Protein AF-A0A0D3K517-F1 (afdb_monomer_lite)

Foldseek 3Di:
DDPPDDDDDDDPVVCVVVVVVVVVPPDCQDPQDPDDPVLCVVPAPSSVSNVCVVCVPPPVVVVVVVVVVVVLVVVVVVVVVVVVVVVVVCVVVVNDDPDDDDDDDDDDDLPPDGLLRSLVVVVVVCPCCLVVDDDDDDDDGPPSCPVNNLVNNVVVGPDDDDDDPPD

Secondary structure (DSSP, 8-state):
-----------HHHHHHHHHHHHT--S-PPP-PPP-HHHHHH-SHHHHHHHHHHHTT-HHHHHHHHHHHHHHHHHHHHHHHHHHHHHHHHHHTTSS-SS---PPPPP---TT--HHHHHHHHHHHHTTHHHH---------TTSSHHHHHHHHHHHSTT-----TT-

Organism: Emiliania huxleyi (strain CCMP1516) (NCBI:txid280463)

Structure (mmCIF, N/CA/C/O backbone):
data_AF-A0A0D3K517-F1
#
_entry.id   AF-A0A0D3K517-F1
#
loop_
_atom_site.group_PDB
_atom_site.id
_atom_site.type_symbol
_atom_site.label_atom_id
_atom_site.label_alt_id
_atom_site.label_comp_id
_atom_site.label_asym_id
_atom_site.label_entity_id
_atom_site.label_seq_id
_atom_site.pdbx_PDB_ins_code
_atom_site.Cartn_x
_atom_site.Cartn_y
_atom_site.Cartn_z
_atom_site.occupancy
_atom_site.B_iso_or_equiv
_atom_site.auth_seq_id
_atom_site.auth_comp_id
_atom_site.auth_asym_id
_atom_site.auth_atom_id
_atom_site.pdbx_PDB_model_num
ATOM 1 N N . MET A 1 1 ? 9.244 -21.132 -37.839 1.00 33.84 1 MET A N 1
ATOM 2 C CA . MET A 1 1 ? 9.948 -21.848 -36.753 1.00 33.84 1 MET A CA 1
ATOM 3 C C . MET A 1 1 ? 9.634 -21.114 -35.460 1.00 33.84 1 MET A C 1
ATOM 5 O O . MET A 1 1 ? 9.928 -19.932 -35.372 1.00 33.84 1 MET A O 1
ATOM 9 N N . ASN A 1 2 ? 8.922 -21.781 -34.547 1.00 31.94 2 ASN A N 1
ATOM 10 C CA . ASN A 1 2 ? 8.409 -21.234 -33.287 1.00 31.94 2 ASN A CA 1
ATOM 11 C C . ASN A 1 2 ? 9.519 -21.160 -32.232 1.00 31.94 2 ASN A C 1
ATOM 13 O O . ASN A 1 2 ? 10.131 -22.180 -31.922 1.00 31.94 2 ASN A O 1
ATOM 17 N N . ALA A 1 3 ? 9.728 -19.987 -31.638 1.00 30.17 3 ALA A N 1
ATOM 18 C CA . ALA A 1 3 ? 10.598 -19.806 -30.478 1.00 30.17 3 ALA A CA 1
ATOM 19 C C . ALA A 1 3 ? 9.792 -20.003 -29.178 1.00 30.17 3 ALA A C 1
ATOM 21 O O . ALA A 1 3 ? 9.602 -19.078 -28.399 1.00 30.17 3 ALA A O 1
ATOM 22 N N . THR A 1 4 ? 9.273 -21.217 -28.963 1.00 43.28 4 THR A N 1
ATOM 23 C CA . THR A 1 4 ? 8.543 -21.616 -27.736 1.00 43.28 4 THR A CA 1
ATOM 24 C C . THR A 1 4 ? 9.436 -22.408 -26.777 1.00 43.28 4 THR A C 1
ATOM 26 O O . THR A 1 4 ? 8.971 -23.258 -26.031 1.00 43.28 4 THR A O 1
ATOM 29 N N . SER A 1 5 ? 10.748 -22.194 -26.782 1.00 48.78 5 SER A N 1
ATOM 30 C CA . SER A 1 5 ? 11.623 -23.007 -25.940 1.00 48.78 5 SER A CA 1
ATOM 31 C C . SER A 1 5 ? 12.849 -22.228 -25.521 1.00 48.78 5 SER A C 1
ATOM 33 O O . SER A 1 5 ? 13.826 -22.246 -26.256 1.00 48.78 5 SER A O 1
ATOM 35 N N . LEU A 1 6 ? 12.791 -21.573 -24.352 1.00 39.94 6 LEU A N 1
ATOM 36 C CA . LEU A 1 6 ? 13.927 -21.484 -23.421 1.00 39.94 6 LEU A CA 1
ATOM 37 C C . LEU A 1 6 ? 13.546 -20.810 -22.081 1.00 39.94 6 LEU A C 1
ATOM 39 O O . LEU A 1 6 ? 14.019 -19.730 -21.760 1.00 39.94 6 LEU A O 1
ATOM 43 N N . CYS A 1 7 ? 12.709 -21.441 -21.254 1.00 39.16 7 CYS A N 1
ATOM 44 C CA . CYS A 1 7 ? 12.596 -21.080 -19.830 1.00 39.16 7 CYS A CA 1
ATOM 45 C C . CYS A 1 7 ? 12.403 -22.352 -18.995 1.00 39.16 7 CYS A C 1
ATOM 47 O O . CYS A 1 7 ? 11.299 -22.670 -18.554 1.00 39.16 7 CYS A O 1
ATOM 49 N N . VAL A 1 8 ? 13.473 -23.126 -18.806 1.00 45.59 8 VAL A N 1
ATOM 50 C CA . VAL A 1 8 ? 13.472 -24.275 -17.891 1.00 45.59 8 VAL A CA 1
ATOM 51 C C . VAL A 1 8 ? 14.392 -23.940 -16.723 1.00 45.59 8 VAL A C 1
ATOM 53 O O . VAL A 1 8 ? 15.603 -24.074 -16.839 1.00 45.59 8 VAL A O 1
ATOM 56 N N . GLY A 1 9 ? 13.818 -23.460 -15.614 1.00 42.56 9 GLY A N 1
ATOM 57 C CA . GLY A 1 9 ? 14.607 -23.185 -14.406 1.00 42.56 9 GLY A CA 1
ATOM 58 C C . GLY A 1 9 ? 13.905 -22.516 -13.220 1.00 42.56 9 GLY A C 1
ATOM 59 O O . GLY A 1 9 ? 14.591 -21.910 -12.410 1.00 42.56 9 GLY A O 1
ATOM 60 N N . LEU A 1 10 ? 12.573 -22.587 -13.090 1.00 42.62 10 LEU A N 1
ATOM 61 C CA . LEU A 1 10 ? 11.863 -22.060 -11.912 1.00 42.62 10 LEU A CA 1
ATOM 62 C C . LEU A 1 10 ? 10.894 -23.096 -11.333 1.00 42.62 10 LEU A C 1
ATOM 64 O O . LEU A 1 10 ? 10.210 -23.796 -12.089 1.00 42.62 10 LEU A O 1
ATOM 68 N N . ASP A 1 11 ? 10.886 -23.160 -10.000 1.00 46.88 11 ASP A N 1
ATOM 69 C CA . ASP A 1 11 ? 10.011 -23.940 -9.118 1.00 46.88 11 ASP A CA 1
ATOM 70 C C . ASP A 1 11 ? 8.530 -23.810 -9.527 1.00 46.88 11 ASP A C 1
ATOM 72 O O . ASP A 1 11 ? 8.079 -22.733 -9.935 1.00 46.88 11 ASP A O 1
ATOM 76 N N . GLN A 1 12 ? 7.772 -24.908 -9.437 1.00 44.41 12 GLN A N 1
ATOM 77 C CA . GLN A 1 12 ? 6.359 -24.982 -9.831 1.00 44.41 12 GLN A CA 1
ATOM 78 C C . GLN A 1 12 ? 5.483 -23.931 -9.132 1.00 44.41 12 GLN A C 1
ATOM 80 O O . GLN A 1 12 ? 4.514 -23.462 -9.728 1.00 44.41 12 GLN A O 1
ATOM 85 N N . THR A 1 13 ? 5.859 -23.493 -7.930 1.00 47.06 13 THR A N 1
ATOM 86 C CA . THR A 1 13 ? 5.128 -22.466 -7.170 1.00 47.06 13 THR A CA 1
ATOM 87 C C . THR A 1 13 ? 5.355 -21.064 -7.747 1.00 47.06 13 THR A C 1
ATOM 89 O O . THR A 1 13 ? 4.416 -20.288 -7.922 1.00 47.06 13 THR A O 1
ATOM 92 N N . VAL A 1 14 ? 6.595 -20.760 -8.147 1.00 45.81 14 VAL A N 1
ATOM 93 C CA . VAL A 1 14 ? 6.984 -19.474 -8.757 1.00 45.81 14 VAL A CA 1
ATOM 94 C C . VAL A 1 14 ? 6.444 -19.358 -10.183 1.00 45.81 14 VAL A C 1
ATOM 96 O O . VAL A 1 14 ? 6.035 -18.275 -10.605 1.00 45.81 14 VAL A O 1
ATOM 99 N N . ARG A 1 15 ? 6.354 -20.483 -10.906 1.00 44.66 15 ARG A N 1
ATOM 100 C CA . ARG A 1 15 ? 5.687 -20.541 -12.214 1.00 44.66 15 ARG A CA 1
ATOM 101 C C . ARG A 1 15 ? 4.225 -20.118 -12.136 1.00 44.66 15 ARG A C 1
ATOM 103 O O . ARG A 1 15 ? 3.775 -19.475 -13.069 1.00 44.66 15 ARG A O 1
ATOM 110 N N . GLY A 1 16 ? 3.501 -20.433 -11.060 1.00 39.22 16 GLY A N 1
ATOM 111 C CA . GLY A 1 16 ? 2.094 -20.046 -10.907 1.00 39.22 16 GLY A CA 1
ATOM 112 C C . GLY A 1 16 ? 1.902 -18.529 -10.846 1.00 39.22 16 GLY A C 1
ATOM 113 O O . GLY A 1 16 ? 1.118 -17.974 -11.613 1.00 39.22 16 GLY A O 1
ATOM 114 N N . TYR A 1 17 ? 2.685 -17.849 -10.005 1.00 45.47 17 TYR A N 1
ATOM 115 C CA . TYR A 1 17 ? 2.605 -16.394 -9.843 1.00 45.47 17 TYR A CA 1
ATOM 116 C C . TYR A 1 17 ? 3.127 -15.629 -11.067 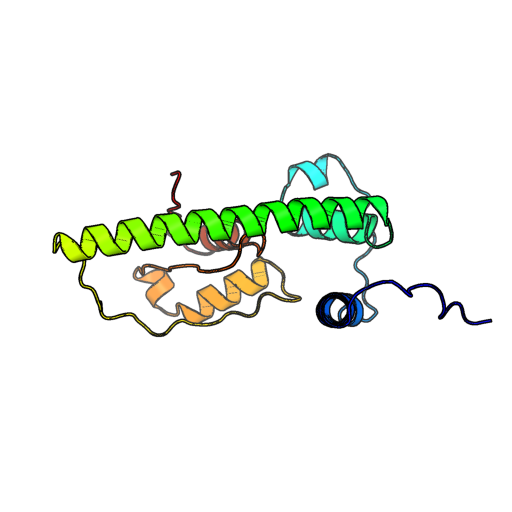1.00 45.47 17 TYR A C 1
ATOM 118 O O . TYR A 1 17 ? 2.486 -14.679 -11.516 1.00 45.47 17 TYR A O 1
ATOM 126 N N . PHE A 1 18 ? 4.240 -16.072 -11.665 1.00 47.28 18 PHE A N 1
ATOM 127 C CA . PHE A 1 18 ? 4.772 -15.442 -12.879 1.00 47.28 18 PHE A CA 1
ATOM 128 C C . PHE A 1 18 ? 3.931 -15.745 -14.118 1.00 47.28 18 PHE A C 1
ATOM 130 O O . PHE A 1 18 ? 3.727 -14.849 -14.929 1.00 47.28 18 PHE A O 1
ATOM 137 N N . ALA A 1 19 ? 3.399 -16.961 -14.276 1.00 41.25 19 ALA A N 1
ATOM 138 C CA . ALA A 1 19 ? 2.505 -17.276 -15.388 1.00 41.25 19 ALA A CA 1
ATOM 139 C C . ALA A 1 19 ? 1.178 -16.527 -15.263 1.00 41.25 19 ALA A C 1
ATOM 141 O O . ALA A 1 19 ? 0.636 -16.126 -16.282 1.00 41.25 19 ALA A O 1
ATOM 142 N N . GLN A 1 20 ? 0.678 -16.266 -14.051 1.00 41.97 20 GLN A N 1
ATOM 143 C CA . GLN A 1 20 ? -0.499 -15.419 -13.873 1.00 41.97 20 GLN A CA 1
ATOM 144 C C . GLN A 1 20 ? -0.203 -13.965 -14.277 1.00 41.97 20 GLN A C 1
ATOM 146 O O . GLN A 1 20 ? -0.970 -13.396 -15.048 1.00 41.97 20 GLN A O 1
ATOM 151 N N . ALA A 1 21 ? 0.950 -13.412 -13.878 1.00 46.19 21 ALA A N 1
ATOM 152 C CA . ALA A 1 21 ? 1.398 -12.079 -14.296 1.00 46.19 21 ALA A CA 1
ATOM 153 C C . ALA A 1 21 ? 1.670 -11.966 -15.813 1.00 46.19 21 ALA A C 1
ATOM 155 O O . ALA A 1 21 ? 1.326 -10.960 -16.426 1.00 46.19 21 ALA A O 1
ATOM 156 N N . LEU A 1 22 ? 2.231 -13.009 -16.437 1.00 44.62 22 LEU A N 1
ATOM 157 C CA . LEU A 1 22 ? 2.501 -13.078 -17.881 1.00 44.62 22 LEU A CA 1
ATOM 158 C C . LEU A 1 22 ? 1.243 -13.390 -18.710 1.00 44.62 22 LEU A C 1
ATOM 160 O O . LEU A 1 22 ? 1.106 -12.868 -19.808 1.00 44.62 22 LEU A O 1
ATOM 164 N N . SER A 1 23 ? 0.302 -14.193 -18.201 1.00 41.50 23 SER A N 1
ATOM 165 C CA . SER A 1 23 ? -0.975 -14.496 -18.879 1.00 41.50 23 SER A CA 1
ATOM 166 C C . SER A 1 23 ? -1.954 -13.321 -18.874 1.00 41.50 23 SER A C 1
ATOM 168 O O . SER A 1 23 ? -2.878 -13.298 -19.678 1.00 41.50 23 SER A O 1
ATOM 170 N N . MET A 1 24 ? -1.736 -12.334 -17.997 1.00 45.78 24 MET A N 1
ATOM 171 C CA . MET A 1 24 ? -2.452 -11.056 -18.012 1.00 45.78 24 MET A CA 1
ATOM 172 C C . MET A 1 24 ? -1.911 -10.068 -19.056 1.00 45.78 24 MET A C 1
ATOM 174 O O . MET A 1 24 ? -2.531 -9.031 -19.279 1.00 45.78 24 MET A O 1
ATOM 178 N N . LEU A 1 25 ? -0.804 -10.384 -19.740 1.00 46.47 25 LEU A N 1
ATOM 179 C CA . LEU A 1 25 ? -0.342 -9.645 -20.918 1.00 46.47 25 LEU A CA 1
ATOM 180 C C . LEU A 1 25 ? -1.095 -10.127 -22.168 1.00 46.47 25 LEU A C 1
ATOM 182 O O . LEU A 1 25 ? -0.496 -10.606 -23.129 1.00 46.47 25 LEU A O 1
ATOM 186 N N . ASP A 1 26 ? -2.424 -10.016 -22.152 1.00 41.44 26 ASP A N 1
ATOM 187 C CA . ASP A 1 26 ? -3.230 -10.187 -23.356 1.00 41.44 26 ASP A CA 1
ATOM 188 C C . ASP A 1 26 ? -3.222 -8.873 -24.160 1.00 41.44 26 ASP A C 1
ATOM 190 O O . ASP A 1 26 ? -3.773 -7.856 -23.748 1.00 41.44 26 ASP A O 1
ATOM 194 N N . SER A 1 27 ? -2.487 -8.904 -25.274 1.00 42.66 27 SER A N 1
ATOM 195 C CA . SER A 1 27 ? -2.627 -8.185 -26.555 1.00 42.66 27 SER A CA 1
ATOM 196 C C . SER A 1 27 ? -2.937 -6.676 -26.636 1.00 42.66 27 SER A C 1
ATOM 198 O O . SER A 1 27 ? -3.013 -6.154 -27.747 1.00 42.66 27 SER A O 1
ATOM 200 N N . SER A 1 28 ? -3.014 -5.919 -25.544 1.00 42.03 28 SER A N 1
ATOM 201 C CA . SER A 1 28 ? -3.033 -4.446 -25.578 1.00 42.03 28 SER A CA 1
ATOM 202 C C . SER A 1 28 ? -1.856 -3.866 -24.800 1.00 42.03 28 SER A C 1
ATOM 204 O O . SER A 1 28 ? -2.043 -3.067 -23.880 1.00 42.03 28 SER A O 1
ATOM 206 N N . ALA A 1 29 ? -0.638 -4.306 -25.137 1.00 45.84 29 ALA A N 1
ATOM 207 C CA . ALA A 1 29 ? 0.576 -3.770 -24.533 1.00 45.84 29 ALA A CA 1
ATOM 208 C C . ALA A 1 29 ? 0.538 -2.230 -24.629 1.00 45.84 29 ALA A C 1
ATOM 210 O O . ALA A 1 29 ? 0.458 -1.701 -25.745 1.00 45.84 29 ALA A O 1
ATOM 211 N N . PRO A 1 30 ? 0.529 -1.502 -23.495 1.00 47.91 30 PRO A N 1
ATOM 212 C CA . PRO A 1 30 ? 0.545 -0.049 -23.528 1.00 47.91 30 PRO A CA 1
ATOM 213 C C . PRO A 1 30 ? 1.783 0.401 -24.315 1.00 47.91 30 PRO A C 1
ATOM 215 O O . PRO A 1 30 ? 2.827 -0.255 -24.230 1.00 47.91 30 PRO A O 1
ATOM 218 N N . PRO A 1 31 ? 1.683 1.476 -25.119 1.00 49.38 31 PRO A N 1
ATOM 219 C CA . PRO A 1 31 ? 2.794 1.924 -25.946 1.00 49.38 31 PRO A CA 1
ATOM 220 C C . PRO A 1 31 ? 4.033 2.099 -25.070 1.00 49.38 31 PRO A C 1
ATOM 222 O O . PRO A 1 31 ? 3.943 2.706 -24.003 1.00 49.38 31 PRO A O 1
ATOM 225 N N . LEU A 1 32 ? 5.168 1.540 -25.507 1.00 55.53 32 LEU A N 1
ATOM 226 C CA . LEU A 1 32 ? 6.449 1.632 -24.807 1.00 55.53 32 LEU A CA 1
ATOM 227 C C . LEU A 1 32 ? 6.818 3.111 -24.651 1.00 55.53 32 LEU A C 1
ATOM 229 O O . LEU A 1 32 ? 7.375 3.725 -25.561 1.00 55.53 32 LEU A O 1
ATOM 233 N N . VAL A 1 33 ? 6.464 3.700 -23.509 1.00 63.88 33 VAL A N 1
ATOM 234 C CA . VAL A 1 33 ? 6.842 5.068 -23.169 1.00 63.88 33 VAL A CA 1
ATOM 235 C C . VAL A 1 33 ? 8.341 5.041 -22.874 1.00 63.88 33 VAL A C 1
ATOM 237 O O . VAL A 1 33 ? 8.751 4.337 -21.948 1.00 63.88 33 VAL A O 1
ATOM 240 N N . PRO A 1 34 ? 9.178 5.781 -23.624 1.00 78.12 34 PRO A N 1
ATOM 241 C CA . PRO A 1 34 ? 10.600 5.843 -23.332 1.00 78.12 34 PRO A CA 1
ATOM 242 C C . PRO A 1 34 ? 10.816 6.317 -21.896 1.00 78.12 34 PRO A C 1
ATOM 244 O O . PRO A 1 34 ? 10.254 7.337 -21.477 1.00 78.12 34 PRO A O 1
ATOM 247 N N . LEU A 1 35 ? 11.641 5.590 -21.141 1.00 87.81 35 LEU A N 1
ATOM 248 C CA . LEU A 1 35 ? 12.005 5.996 -19.790 1.00 87.81 35 LEU A CA 1
ATOM 249 C C . LEU A 1 35 ? 12.678 7.371 -19.853 1.00 87.81 35 LEU A C 1
ATOM 251 O O . LEU A 1 35 ? 13.734 7.548 -20.456 1.00 87.81 35 LEU A O 1
ATOM 255 N N . SER A 1 36 ? 12.047 8.362 -19.227 1.00 90.69 36 SER A N 1
ATOM 256 C CA . SER A 1 36 ? 12.546 9.733 -19.164 1.00 90.69 36 SER A CA 1
ATOM 257 C C . SER A 1 36 ? 12.725 10.164 -17.716 1.00 90.69 36 SER A C 1
ATOM 259 O O . SER A 1 36 ? 12.023 9.697 -16.820 1.00 90.69 36 SER A O 1
ATOM 261 N N . ARG A 1 37 ? 13.624 11.124 -17.469 1.00 90.62 37 ARG A N 1
ATOM 262 C CA . ARG A 1 37 ? 13.791 11.710 -16.129 1.00 90.62 37 ARG A CA 1
ATOM 263 C C . ARG A 1 37 ? 12.477 12.279 -15.586 1.00 90.62 37 ARG A C 1
ATOM 265 O O . ARG A 1 37 ? 12.242 12.196 -14.387 1.00 90.62 37 ARG A O 1
ATOM 272 N N . ALA A 1 38 ? 11.640 12.859 -16.448 1.00 91.19 38 ALA A N 1
ATOM 273 C CA . ALA A 1 38 ? 10.335 13.384 -16.057 1.00 91.19 38 ALA A CA 1
ATOM 274 C C . ALA A 1 38 ? 9.397 12.266 -15.579 1.00 91.19 38 ALA A C 1
ATOM 276 O O . ALA A 1 38 ? 8.783 12.406 -14.528 1.00 91.19 38 ALA A O 1
ATOM 277 N N . LEU A 1 39 ? 9.353 11.138 -16.297 1.00 88.94 39 LEU A N 1
ATOM 278 C CA . LEU A 1 39 ? 8.573 9.965 -15.903 1.00 88.94 39 LEU A CA 1
ATOM 279 C C . LEU A 1 39 ? 9.082 9.357 -14.591 1.00 88.94 39 LEU A C 1
ATOM 281 O O . LEU A 1 39 ? 8.284 9.076 -13.707 1.00 88.94 39 LEU A O 1
ATOM 285 N N . LEU A 1 40 ? 10.398 9.205 -14.432 1.00 89.81 40 LEU A N 1
ATOM 286 C CA . LEU A 1 40 ? 10.995 8.646 -13.213 1.00 89.81 40 LEU A CA 1
ATOM 287 C C . LEU A 1 40 ? 10.764 9.534 -11.984 1.00 89.81 40 LEU A C 1
ATOM 289 O O . LEU A 1 40 ? 10.556 9.024 -10.890 1.00 89.81 40 LEU A O 1
ATOM 293 N N . LYS A 1 41 ? 10.751 10.862 -12.161 1.00 91.06 41 LYS A N 1
ATOM 294 C CA . LYS A 1 41 ? 10.469 11.818 -11.080 1.00 91.06 41 LYS A CA 1
ATOM 295 C C . LYS A 1 41 ? 9.038 11.749 -10.544 1.00 91.06 41 LYS A C 1
ATOM 297 O O . LYS A 1 41 ? 8.814 12.246 -9.447 1.00 91.06 41 LYS A O 1
ATOM 302 N N . ARG A 1 42 ? 8.084 11.195 -11.301 1.00 86.50 42 ARG A N 1
ATOM 303 C CA . ARG A 1 42 ? 6.685 11.092 -10.854 1.00 86.50 42 ARG A CA 1
ATOM 304 C C . ARG A 1 42 ? 6.515 10.082 -9.723 1.00 86.50 42 ARG A C 1
ATOM 306 O O . ARG A 1 42 ? 5.707 10.329 -8.840 1.00 86.50 42 ARG A O 1
ATOM 313 N N . GLY A 1 43 ? 7.276 8.984 -9.747 1.00 82.94 43 GLY A N 1
ATOM 314 C CA . GLY A 1 43 ? 7.232 7.951 -8.708 1.00 82.94 43 GLY A CA 1
ATOM 315 C C . GLY A 1 43 ? 5.842 7.341 -8.491 1.00 82.94 43 GLY A C 1
ATOM 316 O O . GLY A 1 43 ? 5.544 6.894 -7.388 1.00 82.94 43 GLY A O 1
ATOM 317 N N . ASP A 1 44 ? 4.985 7.363 -9.514 1.00 82.19 44 ASP A N 1
ATOM 318 C CA . ASP A 1 44 ? 3.612 6.864 -9.451 1.00 82.19 44 ASP A CA 1
ATOM 319 C C . ASP A 1 44 ? 3.477 5.497 -10.148 1.00 82.19 44 ASP A C 1
ATOM 321 O O . ASP A 1 44 ? 4.457 4.893 -10.598 1.00 82.19 44 ASP A O 1
ATOM 325 N N . ASP A 1 45 ? 2.251 4.982 -10.233 1.00 80.12 45 ASP A N 1
ATOM 326 C CA . ASP A 1 45 ? 1.948 3.712 -10.895 1.00 80.12 45 ASP A CA 1
ATOM 327 C C . ASP A 1 45 ? 2.364 3.706 -12.374 1.00 80.12 45 ASP A C 1
ATOM 329 O O . ASP A 1 45 ? 2.837 2.686 -12.878 1.00 80.12 45 ASP A O 1
ATOM 333 N N . SER A 1 46 ? 2.290 4.848 -13.064 1.00 84.00 46 SER A N 1
ATOM 334 C CA . SER A 1 46 ? 2.766 4.956 -14.446 1.00 84.00 46 SER A CA 1
ATOM 335 C C . SER A 1 46 ? 4.285 4.797 -14.562 1.00 84.00 46 SER A C 1
ATOM 337 O O . SER A 1 46 ? 4.761 4.165 -15.508 1.00 84.00 46 SER A O 1
ATOM 339 N N . THR A 1 47 ? 5.048 5.314 -13.592 1.00 87.06 47 THR A N 1
ATOM 340 C CA . THR A 1 47 ? 6.501 5.126 -13.519 1.00 87.06 47 THR A CA 1
ATOM 341 C C . THR A 1 47 ? 6.846 3.651 -13.340 1.00 87.06 47 THR A C 1
ATOM 343 O O . THR A 1 47 ? 7.641 3.112 -14.112 1.00 87.06 47 THR A O 1
ATOM 346 N N . SER A 1 48 ? 6.223 2.987 -12.364 1.00 85.56 48 SER A N 1
ATOM 347 C CA . SER A 1 48 ? 6.453 1.566 -12.078 1.00 85.56 48 SER A CA 1
ATOM 348 C C . SER A 1 48 ? 6.102 0.687 -13.277 1.00 85.56 48 SER A C 1
ATOM 350 O O . SER A 1 48 ? 6.909 -0.147 -13.683 1.00 85.56 48 SER A O 1
ATOM 352 N N . ASN A 1 49 ? 4.952 0.929 -13.912 1.00 84.00 49 ASN A N 1
ATOM 353 C CA . ASN A 1 49 ? 4.520 0.184 -15.095 1.00 84.00 49 ASN A CA 1
ATOM 354 C C . ASN A 1 49 ? 5.492 0.345 -16.271 1.00 84.00 49 ASN A C 1
ATOM 356 O O . ASN A 1 49 ? 5.787 -0.629 -16.960 1.00 84.00 49 ASN A O 1
ATOM 360 N N . ALA A 1 50 ? 6.027 1.550 -16.489 1.00 87.25 50 ALA A N 1
ATOM 361 C CA . ALA A 1 50 ? 6.996 1.788 -17.554 1.00 87.25 50 ALA A CA 1
ATOM 362 C C . ALA A 1 50 ? 8.342 1.095 -17.294 1.00 87.25 50 ALA A C 1
ATOM 364 O O . ALA A 1 50 ? 8.933 0.556 -18.227 1.00 87.25 50 ALA A O 1
ATOM 365 N N . ILE A 1 51 ? 8.817 1.069 -16.042 1.00 88.81 51 ILE A N 1
ATOM 366 C CA . ILE A 1 51 ? 10.036 0.336 -15.660 1.00 88.81 51 ILE A CA 1
ATOM 367 C C . ILE A 1 51 ? 9.828 -1.166 -15.868 1.00 88.81 51 ILE A C 1
ATOM 369 O O . ILE A 1 51 ? 10.654 -1.811 -16.509 1.00 88.81 51 ILE A O 1
ATOM 373 N N . ILE A 1 52 ? 8.707 -1.713 -15.389 1.00 85.62 52 ILE A N 1
ATOM 374 C CA . ILE A 1 52 ? 8.376 -3.133 -15.559 1.00 85.62 52 ILE A CA 1
ATOM 375 C C . ILE A 1 52 ? 8.339 -3.489 -17.045 1.00 85.62 52 ILE A C 1
ATOM 377 O O . ILE A 1 52 ? 8.985 -4.448 -17.451 1.00 85.62 52 ILE A O 1
ATOM 381 N N . ALA A 1 53 ? 7.652 -2.698 -17.873 1.00 85.94 53 ALA A N 1
ATOM 382 C CA . ALA A 1 53 ? 7.584 -2.940 -19.311 1.00 85.94 53 ALA A CA 1
ATOM 383 C C . ALA A 1 53 ? 8.963 -2.862 -19.991 1.00 85.94 53 ALA A C 1
ATOM 385 O O . ALA A 1 53 ? 9.266 -3.684 -20.854 1.00 85.94 53 ALA A O 1
ATOM 386 N N . ALA A 1 54 ? 9.809 -1.906 -19.595 1.00 88.75 54 ALA A N 1
ATOM 387 C CA . ALA A 1 54 ? 11.139 -1.721 -20.171 1.00 88.75 54 ALA A CA 1
ATOM 388 C C . ALA A 1 54 ? 12.114 -2.860 -19.828 1.00 88.75 54 ALA A C 1
ATOM 390 O O . ALA A 1 54 ? 12.975 -3.184 -20.644 1.00 88.75 54 ALA A O 1
ATOM 391 N N . PHE A 1 55 ? 11.976 -3.472 -18.648 1.00 88.44 55 PHE A N 1
ATOM 392 C CA . PHE A 1 55 ? 12.909 -4.483 -18.138 1.00 88.44 55 PHE A CA 1
ATOM 393 C C . PHE A 1 55 ? 12.293 -5.879 -17.963 1.00 88.44 55 PHE A C 1
ATOM 395 O O . PHE A 1 55 ? 12.935 -6.763 -17.400 1.00 88.44 55 PHE A O 1
ATOM 402 N N . ALA A 1 56 ? 11.083 -6.120 -18.476 1.00 83.94 56 ALA A N 1
ATOM 403 C CA . ALA A 1 56 ? 10.367 -7.391 -18.313 1.00 83.94 56 ALA A CA 1
ATOM 404 C C . ALA A 1 56 ? 11.173 -8.618 -18.778 1.00 83.94 56 ALA A C 1
ATOM 406 O O . ALA A 1 56 ? 11.050 -9.698 -18.204 1.00 83.94 56 ALA A O 1
ATOM 407 N N . CYS A 1 57 ? 12.004 -8.447 -19.810 1.00 85.25 57 CYS A N 1
ATOM 408 C CA . CYS A 1 57 ? 12.833 -9.507 -20.387 1.00 85.25 57 CYS A CA 1
ATOM 409 C C . CYS A 1 57 ? 14.305 -9.452 -19.937 1.00 85.25 57 CYS A C 1
ATOM 411 O O . CYS A 1 57 ? 15.121 -10.221 -20.444 1.00 85.25 57 CYS A O 1
ATOM 413 N N . ASP A 1 58 ? 14.669 -8.549 -19.024 1.00 90.00 58 ASP A N 1
ATOM 414 C CA . ASP A 1 58 ? 16.028 -8.434 -18.497 1.00 90.00 58 ASP A CA 1
ATOM 415 C C . ASP A 1 58 ? 16.189 -9.347 -17.272 1.00 90.00 58 ASP A C 1
ATOM 417 O O . ASP A 1 58 ? 15.650 -9.093 -16.193 1.00 90.00 58 ASP A O 1
ATOM 421 N N . SER A 1 59 ? 16.952 -10.431 -17.431 1.00 92.38 59 SER A N 1
ATOM 422 C CA . SER A 1 59 ? 17.190 -11.403 -16.359 1.00 92.38 59 SER A CA 1
ATOM 423 C C . SER A 1 59 ? 17.954 -10.822 -15.169 1.00 92.38 59 SER A C 1
ATOM 425 O O . SER A 1 59 ? 17.765 -11.279 -14.042 1.00 92.38 59 SER A O 1
ATOM 427 N N . THR A 1 60 ? 18.816 -9.829 -15.401 1.00 93.50 60 THR A N 1
ATOM 428 C CA . THR A 1 60 ? 19.565 -9.148 -14.339 1.00 93.50 60 THR A CA 1
ATOM 429 C C . THR A 1 60 ? 18.613 -8.304 -13.506 1.00 93.50 60 THR A C 1
ATOM 431 O O . THR A 1 60 ? 18.639 -8.380 -12.278 1.00 93.50 60 THR A O 1
ATOM 434 N N . PHE A 1 61 ? 17.723 -7.559 -14.166 1.00 90.69 61 PHE A N 1
ATOM 435 C CA . PHE A 1 61 ? 16.686 -6.790 -13.486 1.00 90.69 61 PHE A CA 1
ATOM 436 C C . PHE A 1 61 ? 15.720 -7.698 -12.718 1.00 90.69 61 PHE A C 1
ATOM 438 O O . PHE A 1 61 ? 15.414 -7.419 -11.563 1.00 90.69 61 PHE A O 1
ATOM 445 N N . ALA A 1 62 ? 15.290 -8.814 -13.312 1.00 88.44 62 ALA A N 1
ATOM 446 C CA . ALA A 1 62 ? 14.402 -9.768 -12.650 1.00 88.44 62 ALA A CA 1
ATOM 447 C C . ALA A 1 62 ? 15.036 -10.385 -11.390 1.00 88.44 62 ALA A C 1
ATOM 449 O O . ALA A 1 62 ? 14.380 -10.478 -10.352 1.00 88.44 62 ALA A O 1
ATOM 450 N N . ALA A 1 63 ? 16.314 -10.775 -11.455 1.00 90.56 63 ALA A N 1
ATOM 451 C CA . ALA A 1 63 ? 17.041 -11.301 -10.301 1.00 90.56 63 ALA A CA 1
ATOM 452 C C . ALA 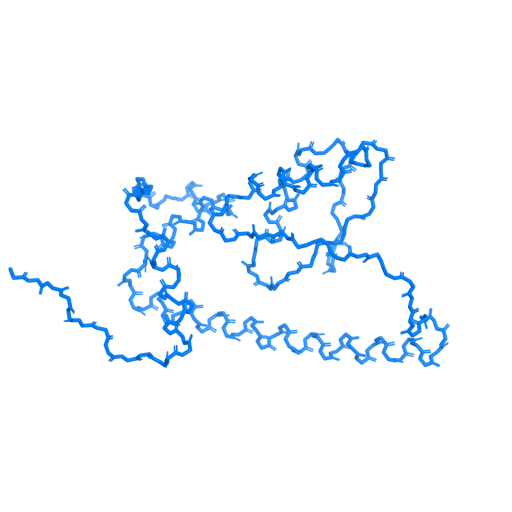A 1 63 ? 17.219 -10.241 -9.203 1.00 90.56 63 ALA A C 1
ATOM 454 O O . ALA A 1 63 ? 17.015 -10.533 -8.026 1.00 90.56 63 ALA A O 1
ATOM 455 N N . PHE A 1 64 ? 17.546 -9.005 -9.588 1.00 92.19 64 PHE A N 1
ATOM 456 C CA . PHE A 1 64 ? 17.651 -7.881 -8.662 1.00 92.19 64 PHE A CA 1
ATOM 457 C C . PHE A 1 64 ? 16.313 -7.587 -7.968 1.00 92.19 64 PHE A C 1
ATOM 459 O O . PHE A 1 64 ? 16.248 -7.582 -6.742 1.00 92.19 64 PHE A O 1
ATOM 466 N N . ALA A 1 65 ? 15.234 -7.422 -8.738 1.00 88.81 65 ALA A N 1
ATOM 467 C CA . ALA A 1 65 ? 13.900 -7.142 -8.212 1.00 88.81 65 ALA A CA 1
ATOM 468 C C . ALA A 1 65 ? 13.414 -8.241 -7.258 1.00 88.81 65 ALA A C 1
ATOM 470 O O . ALA A 1 65 ? 12.790 -7.943 -6.242 1.00 88.81 65 ALA A O 1
ATOM 471 N N . LYS A 1 66 ? 13.736 -9.506 -7.556 1.00 88.19 66 LYS A N 1
ATOM 472 C CA . LYS A 1 66 ? 13.448 -10.625 -6.659 1.00 88.19 66 LYS A CA 1
ATOM 473 C C . LYS A 1 66 ? 14.197 -10.497 -5.332 1.00 88.19 66 LYS A C 1
ATOM 475 O O . LYS A 1 66 ? 13.562 -10.589 -4.292 1.00 88.19 66 LYS A O 1
ATOM 480 N N . ASN A 1 67 ? 15.509 -10.267 -5.358 1.00 90.56 67 ASN A N 1
ATOM 481 C CA . ASN A 1 67 ? 16.299 -10.153 -4.128 1.00 90.56 67 ASN A CA 1
ATOM 482 C C . ASN A 1 67 ? 15.812 -9.003 -3.232 1.00 90.56 67 ASN A C 1
ATOM 484 O O . ASN A 1 67 ? 15.723 -9.169 -2.018 1.00 90.56 67 ASN A O 1
ATOM 488 N N . GLU A 1 68 ? 15.458 -7.858 -3.824 1.00 91.31 68 GLU A N 1
ATOM 489 C CA . GLU A 1 68 ? 14.875 -6.735 -3.080 1.00 91.31 68 GLU A CA 1
ATOM 490 C C . GLU A 1 68 ? 13.510 -7.102 -2.480 1.00 91.31 68 GLU A C 1
ATOM 492 O O . GLU A 1 68 ? 13.241 -6.794 -1.319 1.00 91.31 68 GLU A O 1
ATOM 497 N N . MET A 1 69 ? 12.660 -7.808 -3.236 1.00 86.88 69 MET A N 1
ATOM 498 C CA . MET A 1 69 ? 11.366 -8.286 -2.741 1.00 86.88 69 MET A CA 1
ATOM 499 C C . MET A 1 69 ? 11.527 -9.277 -1.582 1.00 86.88 69 MET A C 1
ATOM 501 O O . MET A 1 69 ? 10.835 -9.149 -0.574 1.00 86.88 69 MET A O 1
ATOM 505 N N . ASP A 1 70 ? 12.453 -10.229 -1.692 1.00 87.19 70 ASP A N 1
ATOM 506 C CA . ASP A 1 70 ? 12.738 -11.208 -0.639 1.00 87.19 70 ASP A CA 1
ATOM 507 C C . ASP A 1 70 ? 13.209 -10.498 0.647 1.00 87.19 70 ASP A C 1
ATOM 509 O O . ASP A 1 70 ? 12.773 -10.838 1.748 1.00 87.19 70 ASP A O 1
ATOM 513 N N . GLY A 1 71 ? 14.030 -9.448 0.516 1.00 88.19 71 GLY A N 1
ATOM 514 C CA . GLY A 1 71 ? 14.448 -8.607 1.641 1.00 88.19 71 GLY A CA 1
ATOM 515 C C . GLY A 1 71 ? 13.300 -7.819 2.283 1.00 88.19 71 GLY A C 1
ATOM 516 O O . GLY A 1 71 ? 13.267 -7.662 3.503 1.00 88.19 71 GLY A O 1
ATOM 517 N N . ILE A 1 72 ? 12.339 -7.344 1.487 1.00 86.06 72 ILE A N 1
ATOM 518 C CA . ILE A 1 72 ? 11.129 -6.681 1.992 1.00 86.06 72 ILE A CA 1
ATOM 519 C C . ILE A 1 72 ? 10.251 -7.670 2.766 1.00 86.06 72 ILE A C 1
ATOM 521 O O . ILE A 1 72 ? 9.807 -7.338 3.859 1.00 86.06 72 ILE A O 1
ATOM 525 N N . ILE A 1 73 ? 10.040 -8.879 2.238 1.00 87.25 73 ILE A N 1
ATOM 526 C CA . ILE A 1 73 ? 9.246 -9.924 2.905 1.00 87.25 73 ILE A CA 1
ATOM 527 C C . ILE A 1 73 ? 9.865 -10.280 4.258 1.00 87.25 73 ILE A C 1
ATOM 529 O O . ILE A 1 73 ? 9.168 -10.277 5.265 1.00 87.25 73 ILE A O 1
ATOM 533 N N . ALA A 1 74 ? 11.182 -10.498 4.302 1.00 86.75 74 ALA A N 1
ATOM 534 C CA . ALA A 1 74 ? 11.874 -10.821 5.548 1.00 86.75 74 ALA A CA 1
ATOM 535 C C . ALA A 1 74 ? 11.716 -9.723 6.616 1.00 86.75 74 ALA A C 1
ATOM 537 O O . ALA A 1 74 ? 11.582 -10.020 7.802 1.00 86.75 74 ALA A O 1
ATOM 538 N N . ARG A 1 75 ? 11.709 -8.450 6.202 1.00 87.94 75 ARG A N 1
ATOM 539 C CA . ARG A 1 75 ? 11.468 -7.318 7.106 1.00 87.94 75 ARG A CA 1
ATOM 540 C C . ARG A 1 75 ? 10.017 -7.240 7.574 1.00 87.94 75 ARG A C 1
ATOM 542 O O . ARG A 1 75 ? 9.797 -6.973 8.750 1.00 87.94 75 ARG A O 1
ATOM 549 N N . ASP A 1 76 ? 9.055 -7.472 6.681 1.00 86.50 76 ASP A N 1
ATOM 550 C CA . ASP A 1 76 ? 7.631 -7.517 7.032 1.00 86.50 76 ASP A CA 1
ATOM 551 C C . ASP A 1 76 ? 7.369 -8.626 8.074 1.00 86.50 76 ASP A C 1
ATOM 553 O O . ASP A 1 76 ? 6.626 -8.400 9.030 1.00 86.50 76 ASP A O 1
ATOM 557 N N . ASP A 1 77 ? 8.024 -9.785 7.940 1.00 86.94 77 ASP A N 1
ATOM 558 C CA . ASP A 1 77 ? 7.942 -10.887 8.907 1.00 86.94 77 ASP A CA 1
ATOM 559 C C . ASP A 1 77 ? 8.540 -10.493 10.272 1.00 86.94 77 ASP A C 1
ATOM 561 O O . ASP A 1 77 ? 7.903 -10.685 11.311 1.00 86.94 77 ASP A O 1
ATOM 565 N N . GLU A 1 78 ? 9.728 -9.874 10.288 1.00 89.38 78 GLU A N 1
ATOM 566 C CA . GLU A 1 78 ? 10.364 -9.384 11.521 1.00 89.38 78 GLU A CA 1
ATOM 567 C C . GLU A 1 78 ? 9.496 -8.330 12.236 1.00 89.38 78 GLU A C 1
ATOM 569 O O . GLU A 1 78 ? 9.332 -8.357 13.463 1.00 89.38 78 GLU A O 1
ATOM 574 N N . ASP A 1 79 ? 8.913 -7.399 11.480 1.00 87.25 79 ASP A N 1
ATOM 575 C CA . ASP A 1 79 ? 8.029 -6.367 12.018 1.00 87.25 79 ASP A CA 1
ATOM 576 C C . ASP A 1 79 ? 6.715 -6.968 12.541 1.00 87.25 79 ASP A C 1
ATOM 578 O O . ASP A 1 79 ? 6.229 -6.554 13.601 1.00 87.25 79 ASP A O 1
ATOM 582 N N . ALA A 1 80 ? 6.165 -7.985 11.869 1.00 88.00 80 ALA A N 1
ATOM 583 C CA . ALA A 1 80 ? 4.979 -8.703 12.326 1.00 88.00 80 ALA A CA 1
ATOM 584 C C . ALA A 1 80 ? 5.220 -9.407 13.672 1.00 88.00 80 ALA A C 1
ATOM 586 O O . ALA A 1 80 ? 4.378 -9.324 14.572 1.00 88.00 80 ALA A O 1
ATOM 587 N N . GLU A 1 81 ? 6.378 -10.046 13.853 1.00 92.12 81 GLU A N 1
ATOM 588 C CA . GLU A 1 81 ? 6.750 -10.696 15.114 1.00 92.12 81 GLU A CA 1
ATOM 589 C C . GLU A 1 81 ? 6.876 -9.694 16.269 1.00 92.12 81 GLU A C 1
ATOM 591 O O . GLU A 1 81 ? 6.324 -9.910 17.358 1.00 92.12 81 GLU A O 1
ATOM 596 N N . LYS A 1 82 ? 7.557 -8.565 16.036 1.00 92.00 82 LYS A N 1
ATOM 597 C CA . LYS A 1 82 ? 7.712 -7.494 17.034 1.00 92.00 82 LYS A CA 1
ATOM 598 C C . LYS A 1 82 ? 6.371 -6.877 17.409 1.00 92.00 82 LYS A C 1
ATOM 600 O O . LYS A 1 82 ? 6.096 -6.681 18.596 1.00 92.00 82 LYS A O 1
ATOM 605 N N . LEU A 1 83 ? 5.522 -6.606 16.420 1.00 89.75 83 LEU A N 1
ATOM 606 C CA . LEU A 1 83 ? 4.187 -6.065 16.646 1.00 89.75 83 LEU A CA 1
ATOM 607 C C . LEU A 1 83 ? 3.333 -7.043 17.464 1.00 89.75 83 LEU A C 1
ATOM 609 O O . LEU A 1 83 ? 2.708 -6.638 18.443 1.00 89.75 83 LEU A O 1
ATOM 613 N N . ALA A 1 84 ? 3.367 -8.338 17.138 1.00 92.25 84 ALA A N 1
ATOM 614 C CA . ALA A 1 84 ? 2.657 -9.371 17.889 1.00 92.25 84 ALA A CA 1
ATOM 615 C C . ALA A 1 84 ? 3.155 -9.496 19.341 1.00 92.25 84 ALA A C 1
ATOM 617 O O . ALA A 1 84 ? 2.361 -9.714 20.260 1.00 92.25 84 ALA A O 1
ATOM 618 N N . ALA A 1 85 ? 4.460 -9.350 19.586 1.00 93.75 85 ALA A N 1
ATOM 619 C CA . ALA A 1 85 ? 5.009 -9.302 20.940 1.00 93.75 85 ALA A CA 1
ATOM 620 C C . ALA A 1 85 ? 4.505 -8.077 21.724 1.00 93.75 85 ALA A C 1
ATOM 622 O O . ALA A 1 85 ? 4.046 -8.231 22.856 1.00 93.75 85 ALA A O 1
ATOM 623 N N . GLY A 1 86 ? 4.513 -6.892 21.107 1.00 93.69 86 GLY A N 1
ATOM 624 C CA . GLY A 1 86 ? 3.992 -5.665 21.714 1.00 93.69 86 GLY A CA 1
ATOM 625 C C . GLY A 1 86 ? 2.497 -5.741 22.043 1.00 93.69 86 GLY A C 1
ATOM 626 O O . GLY A 1 86 ? 2.090 -5.357 23.138 1.00 93.69 86 GLY A O 1
ATOM 627 N N . ILE A 1 87 ? 1.684 -6.304 21.140 1.00 93.12 87 ILE A N 1
ATOM 628 C CA . ILE A 1 87 ? 0.245 -6.520 21.368 1.00 93.12 87 ILE A CA 1
ATOM 629 C C . ILE A 1 87 ? 0.022 -7.447 22.568 1.00 93.12 87 ILE A C 1
ATOM 631 O O . ILE A 1 87 ? -0.780 -7.122 23.442 1.00 93.12 87 ILE A O 1
ATOM 635 N N . ARG A 1 88 ? 0.752 -8.569 22.656 1.00 95.06 88 ARG A N 1
ATOM 636 C CA . ARG A 1 88 ? 0.644 -9.501 23.795 1.00 95.06 88 ARG A CA 1
ATOM 637 C C . ARG A 1 88 ? 0.948 -8.822 25.128 1.00 95.06 88 ARG A C 1
ATOM 639 O O . ARG A 1 88 ? 0.209 -9.019 26.088 1.00 95.06 88 ARG A O 1
ATOM 646 N N . GLU A 1 89 ? 1.997 -8.007 25.179 1.00 95.75 89 GLU A N 1
ATOM 647 C CA . GLU A 1 89 ? 2.364 -7.251 26.380 1.00 95.75 89 GLU A CA 1
ATOM 648 C C . GLU A 1 89 ? 1.285 -6.223 26.760 1.00 95.75 89 GLU A C 1
ATOM 650 O O . GLU A 1 89 ? 0.910 -6.107 27.927 1.00 95.75 89 GLU A O 1
ATOM 655 N N . ALA A 1 90 ? 0.736 -5.497 25.784 1.00 95.12 90 ALA A N 1
ATOM 656 C CA . ALA A 1 90 ? -0.317 -4.511 26.023 1.00 95.12 90 ALA A CA 1
ATOM 657 C C . ALA A 1 90 ? -1.625 -5.154 26.518 1.00 95.12 90 ALA A C 1
ATOM 659 O O . ALA A 1 90 ? -2.273 -4.614 27.418 1.00 95.12 90 ALA A O 1
ATOM 660 N N . VAL A 1 91 ? -1.981 -6.329 25.991 1.00 96.44 91 VAL A N 1
ATOM 661 C CA . VAL A 1 91 ? -3.099 -7.145 26.490 1.00 96.44 91 VAL A CA 1
ATOM 662 C C . VAL A 1 91 ? -2.830 -7.619 27.919 1.00 96.44 91 VAL A C 1
ATOM 664 O O . VAL A 1 91 ? -3.691 -7.473 28.782 1.00 96.44 91 VAL A O 1
ATOM 667 N N . ALA A 1 92 ? -1.628 -8.126 28.211 1.00 95.62 92 ALA A N 1
ATOM 668 C CA . ALA A 1 92 ? -1.262 -8.583 29.554 1.00 95.62 92 ALA A CA 1
ATOM 669 C C . ALA A 1 92 ? -1.324 -7.458 30.603 1.00 95.62 92 ALA A C 1
ATOM 671 O O . ALA A 1 92 ? -1.680 -7.694 31.756 1.00 95.62 92 ALA A O 1
ATOM 672 N N . ARG A 1 93 ? -1.029 -6.219 30.194 1.00 96.62 93 ARG A N 1
ATOM 673 C CA . ARG A 1 93 ? -1.162 -5.013 31.025 1.00 96.62 93 ARG A CA 1
ATOM 674 C C . ARG A 1 93 ? -2.599 -4.504 31.161 1.00 96.62 93 ARG A C 1
ATOM 676 O O . ARG A 1 93 ? -2.815 -3.531 31.877 1.00 96.62 93 ARG A O 1
ATOM 683 N N . GLY A 1 94 ? -3.561 -5.114 30.470 1.00 94.31 94 GLY A N 1
ATOM 684 C CA . GLY A 1 94 ? -4.952 -4.665 30.435 1.00 94.31 94 GLY A CA 1
ATOM 685 C C . GLY A 1 94 ? -5.160 -3.347 29.682 1.00 94.31 94 GLY A C 1
ATOM 686 O O . GLY A 1 94 ? -6.183 -2.699 29.872 1.00 94.31 94 GLY A O 1
ATOM 687 N N . VAL A 1 95 ? -4.193 -2.930 28.855 1.00 96.56 95 VAL A N 1
ATOM 688 C CA . VAL A 1 95 ? -4.294 -1.716 28.023 1.00 96.56 95 VAL A CA 1
ATOM 689 C C . VAL A 1 95 ? -5.131 -1.986 26.774 1.00 96.56 95 VAL A C 1
ATOM 691 O O . VAL A 1 95 ? -5.866 -1.108 26.330 1.00 96.56 95 VAL A O 1
ATOM 694 N N . LEU A 1 96 ? -5.022 -3.193 26.212 1.00 94.00 96 LEU A N 1
ATOM 695 C CA . LEU A 1 96 ? -5.794 -3.631 25.051 1.00 94.00 96 LEU A CA 1
ATOM 696 C C . LEU A 1 96 ? -6.726 -4.786 25.417 1.00 94.00 96 LEU A C 1
ATOM 698 O O . LEU A 1 96 ? -6.360 -5.671 26.190 1.00 94.00 96 LEU A O 1
ATOM 702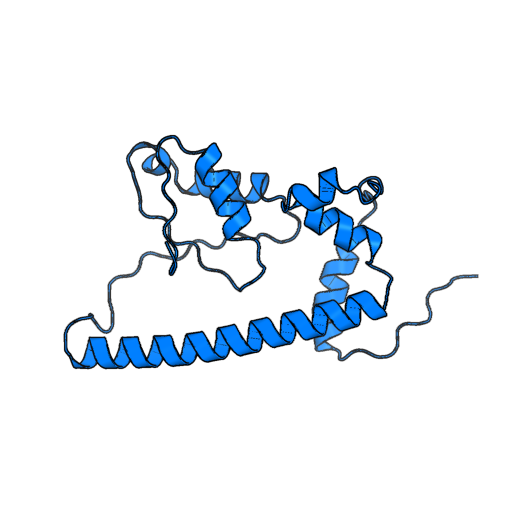 N N . ASP A 1 97 ? -7.907 -4.792 24.803 1.00 93.19 97 ASP A N 1
ATOM 703 C CA . ASP A 1 97 ? -8.796 -5.952 24.804 1.00 93.19 97 ASP A CA 1
ATOM 704 C C . ASP A 1 97 ? -8.160 -7.072 23.952 1.00 93.19 97 ASP A C 1
ATOM 706 O O . ASP A 1 97 ? -7.730 -6.795 22.828 1.00 93.19 97 ASP A O 1
ATOM 710 N N . PRO A 1 98 ? -8.061 -8.323 24.442 1.00 91.75 98 PRO A N 1
ATOM 711 C CA . PRO A 1 98 ? -7.587 -9.452 23.638 1.00 91.75 98 PRO A CA 1
ATOM 712 C C . PRO A 1 98 ? -8.476 -9.774 22.429 1.00 91.75 98 PRO A C 1
ATOM 714 O O . PRO A 1 98 ? -8.001 -10.410 21.488 1.00 91.75 98 PRO A O 1
ATOM 717 N N . ASN A 1 99 ? -9.754 -9.396 22.456 1.00 90.81 99 ASN A N 1
ATOM 718 C CA . ASN A 1 99 ? -10.713 -9.691 21.399 1.00 90.81 99 ASN A CA 1
ATOM 719 C C . ASN A 1 99 ? -11.650 -8.496 21.161 1.00 90.81 99 ASN A C 1
ATOM 721 O O . ASN A 1 99 ? -12.848 -8.578 21.455 1.00 90.81 99 ASN A O 1
ATOM 725 N N . PRO A 1 100 ? -11.120 -7.382 20.625 1.00 89.12 100 PRO A N 1
ATOM 726 C CA . PRO A 1 100 ? -11.940 -6.223 20.330 1.00 89.12 100 PRO A CA 1
ATOM 727 C C . PRO A 1 100 ? -12.963 -6.571 19.238 1.00 89.12 100 PRO A C 1
ATOM 729 O O . PRO A 1 100 ? -12.684 -7.398 18.364 1.00 89.12 100 PRO A O 1
ATOM 732 N N . PRO A 1 101 ? -14.142 -5.934 19.229 1.00 89.44 101 PRO A N 1
ATOM 733 C CA . PRO A 1 101 ? -15.057 -6.052 18.104 1.00 89.44 101 PRO A CA 1
ATOM 734 C C . PRO A 1 101 ? -14.398 -5.452 16.853 1.00 89.44 101 PRO A C 1
ATOM 736 O O . PRO A 1 101 ? -14.032 -4.278 16.842 1.00 89.44 101 PRO A O 1
ATOM 739 N N . VAL A 1 102 ? -14.243 -6.259 15.801 1.00 85.00 102 VAL A N 1
ATOM 740 C CA . VAL A 1 102 ? -13.675 -5.826 14.515 1.00 85.00 102 VAL A CA 1
ATOM 741 C C . VAL A 1 102 ? -14.742 -5.926 13.433 1.00 85.00 102 VAL A C 1
ATOM 743 O O . VAL A 1 102 ? -15.430 -6.941 13.313 1.00 85.00 102 VAL A O 1
ATOM 746 N N . GLU A 1 103 ? -14.878 -4.868 12.638 1.00 84.69 103 GLU A N 1
ATOM 747 C CA . GLU A 1 103 ? -15.772 -4.858 11.482 1.00 84.69 103 GLU A CA 1
ATOM 748 C C . GLU A 1 103 ? -15.290 -5.826 10.382 1.00 84.69 103 GLU A C 1
ATOM 750 O O . GLU A 1 103 ? -14.087 -6.078 10.248 1.00 84.69 103 GLU A O 1
ATOM 755 N N . PRO A 1 104 ? -16.197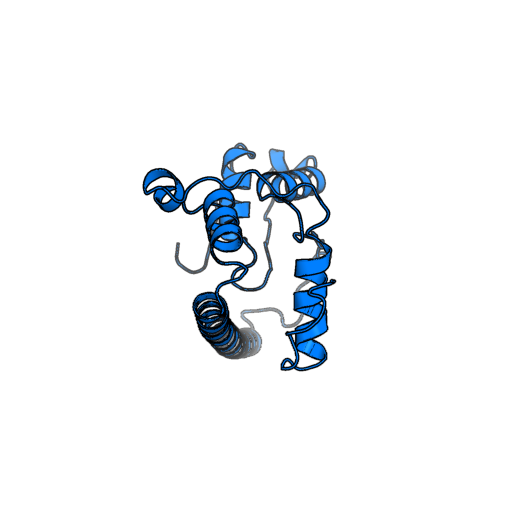 -6.378 9.555 1.00 86.56 104 PRO A N 1
ATOM 756 C CA . PRO A 1 104 ? -15.811 -7.251 8.454 1.00 86.56 104 PRO A CA 1
ATOM 757 C C . PRO A 1 104 ? -14.844 -6.575 7.473 1.00 86.56 104 PRO A C 1
ATOM 759 O O . PRO A 1 104 ? -15.115 -5.503 6.935 1.00 86.56 104 PRO A O 1
ATOM 762 N N . VAL A 1 105 ? -13.732 -7.248 7.172 1.00 89.31 105 VAL A N 1
ATOM 763 C CA . VAL A 1 105 ? -12.739 -6.742 6.215 1.00 89.31 105 VAL A CA 1
ATOM 764 C C . VAL A 1 105 ? -13.285 -6.811 4.790 1.00 89.31 105 VAL A C 1
ATOM 766 O O . VAL A 1 105 ? -13.613 -7.888 4.282 1.00 89.31 105 VAL A O 1
ATOM 769 N N . CYS A 1 106 ? -13.301 -5.672 4.098 1.00 89.19 106 CYS A N 1
ATOM 770 C CA . CYS A 1 106 ? -13.625 -5.628 2.680 1.00 89.19 106 CYS A CA 1
ATOM 771 C C . CYS A 1 106 ? -12.380 -5.879 1.818 1.00 89.19 106 CYS A C 1
ATOM 773 O O . CYS A 1 106 ? -11.431 -5.096 1.826 1.00 89.19 106 CYS A O 1
ATOM 775 N N . LYS A 1 107 ? -12.390 -6.955 1.025 1.00 91.38 107 LYS A N 1
ATOM 776 C CA . LYS A 1 107 ? -11.300 -7.249 0.085 1.00 91.38 107 LYS A CA 1
ATOM 777 C C . LYS A 1 107 ? -11.466 -6.444 -1.206 1.00 91.38 107 LYS A C 1
ATOM 779 O O . LYS A 1 107 ? -12.550 -6.408 -1.792 1.00 91.38 107 LYS A O 1
ATOM 784 N N . VAL A 1 108 ? -10.379 -5.828 -1.660 1.00 89.56 108 VAL A N 1
ATOM 785 C CA . VAL A 1 108 ? -10.274 -5.135 -2.952 1.00 89.56 108 VAL A CA 1
ATOM 786 C C . VAL A 1 108 ? -9.202 -5.847 -3.770 1.00 89.56 108 VAL A C 1
ATOM 788 O O . VAL A 1 108 ? -8.058 -5.952 -3.334 1.00 89.56 108 VAL A O 1
ATOM 791 N N . ASN A 1 109 ? -9.568 -6.365 -4.944 1.00 87.44 109 ASN A N 1
ATOM 792 C CA . ASN A 1 109 ? -8.583 -6.939 -5.859 1.00 87.44 109 ASN A CA 1
ATOM 793 C C . ASN A 1 109 ? -7.866 -5.808 -6.600 1.00 87.44 109 ASN A C 1
ATOM 795 O O . ASN A 1 109 ? -8.522 -5.045 -7.311 1.00 87.44 109 ASN A O 1
ATOM 799 N N . VAL A 1 110 ? -6.546 -5.735 -6.446 1.00 86.94 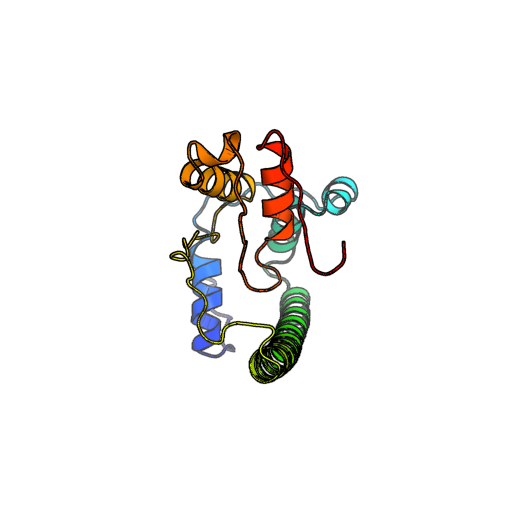110 VAL A N 1
ATOM 800 C CA . VAL A 1 110 ? -5.682 -4.720 -7.067 1.00 86.94 110 VAL A CA 1
ATOM 801 C C . VAL A 1 110 ? -5.025 -5.201 -8.364 1.00 86.94 110 VAL A C 1
ATOM 803 O O . VAL A 1 110 ? -4.537 -4.385 -9.140 1.00 86.94 110 VAL A O 1
ATOM 806 N N . ALA A 1 111 ? -5.008 -6.512 -8.622 1.00 82.62 111 ALA A N 1
ATOM 807 C CA . ALA A 1 111 ? -4.330 -7.071 -9.785 1.00 82.62 111 ALA A CA 1
ATOM 808 C C . ALA A 1 111 ? -4.977 -6.577 -11.088 1.00 82.62 111 ALA A C 1
ATOM 810 O O . ALA A 1 111 ? -6.193 -6.681 -11.265 1.00 82.62 111 ALA A O 1
ATOM 811 N N . GLY A 1 112 ? -4.153 -6.036 -11.991 1.00 80.38 112 GLY A N 1
ATOM 812 C CA . GLY A 1 112 ? -4.593 -5.515 -13.288 1.00 80.38 112 GLY A CA 1
ATOM 813 C C . GLY A 1 112 ? -5.363 -4.190 -13.234 1.00 80.38 112 GLY A C 1
ATOM 814 O O . GLY A 1 112 ? -5.907 -3.780 -14.256 1.00 80.38 112 GLY A O 1
ATOM 815 N N . LYS A 1 113 ? -5.425 -3.518 -12.076 1.00 86.12 113 LYS A N 1
ATOM 816 C CA . LYS A 1 113 ? -6.095 -2.220 -11.922 1.00 86.12 113 LYS A CA 1
ATOM 817 C C . LYS A 1 113 ? -5.093 -1.083 -11.745 1.00 86.12 113 LYS A C 1
ATOM 819 O O . LYS A 1 113 ? -4.055 -1.258 -11.112 1.00 86.12 113 LYS A O 1
ATOM 824 N N . SER A 1 114 ? -5.431 0.098 -12.259 1.00 87.81 114 SER A N 1
ATOM 825 C CA . SER A 1 114 ? -4.714 1.333 -11.926 1.00 87.81 114 SER A CA 1
ATOM 826 C C . SER A 1 114 ? -5.030 1.792 -10.503 1.00 87.81 114 SER A C 1
ATOM 828 O O . SER A 1 114 ? -6.062 1.424 -9.929 1.00 87.81 114 SER A O 1
ATOM 830 N N . ALA A 1 115 ? -4.182 2.657 -9.942 1.00 89.44 115 ALA A N 1
ATOM 831 C CA . ALA A 1 115 ? -4.440 3.230 -8.622 1.00 89.44 115 ALA A CA 1
ATOM 832 C C . ALA A 1 115 ? -5.759 4.026 -8.584 1.00 89.44 115 ALA A C 1
ATOM 834 O O . ALA A 1 115 ? -6.473 3.986 -7.584 1.00 89.44 115 ALA A O 1
ATOM 835 N N . ASP A 1 116 ? -6.122 4.690 -9.688 1.00 92.06 116 ASP A N 1
ATOM 836 C CA . ASP A 1 116 ? -7.394 5.414 -9.814 1.00 92.06 116 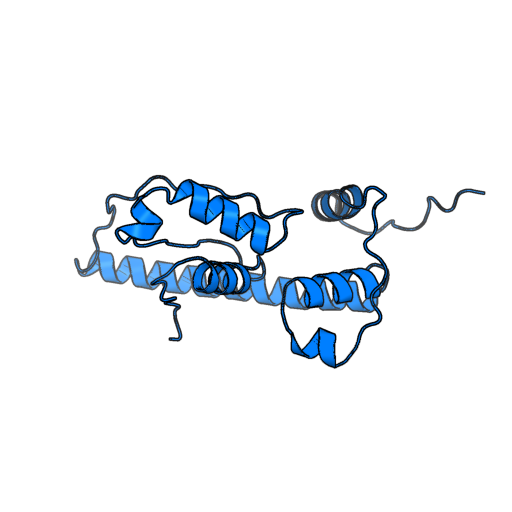ASP A CA 1
ATOM 837 C C . ASP A 1 116 ? -8.604 4.466 -9.766 1.00 92.06 116 ASP A C 1
ATOM 839 O O . ASP A 1 116 ? -9.594 4.756 -9.097 1.00 92.06 116 ASP A O 1
ATOM 843 N N . GLN A 1 117 ? -8.519 3.304 -10.423 1.00 92.19 117 GLN A N 1
ATOM 844 C CA . GLN A 1 117 ? -9.584 2.295 -10.389 1.00 92.19 117 GLN A CA 1
ATOM 845 C C . GLN A 1 117 ? -9.757 1.698 -8.989 1.00 92.19 117 GLN A C 1
ATOM 847 O O . GLN A 1 117 ? -10.885 1.523 -8.528 1.00 92.19 117 GLN A O 1
ATOM 852 N N . VAL A 1 118 ? -8.649 1.403 -8.303 1.00 93.94 118 VAL A N 1
ATOM 853 C CA . VAL A 1 118 ? -8.670 0.891 -6.924 1.00 93.94 118 VAL A CA 1
ATOM 854 C C . VAL A 1 118 ? -9.260 1.931 -5.970 1.00 93.94 118 VAL A C 1
ATOM 856 O O . VAL A 1 118 ? -10.146 1.604 -5.182 1.00 93.94 118 VAL A O 1
ATOM 859 N N . ALA A 1 119 ? -8.827 3.191 -6.065 1.00 93.94 119 ALA A N 1
ATOM 860 C CA . ALA A 1 119 ? -9.348 4.272 -5.234 1.00 93.94 119 ALA A CA 1
ATOM 861 C C . ALA A 1 119 ? -10.844 4.520 -5.485 1.00 93.94 119 ALA A C 1
ATOM 863 O O . ALA A 1 119 ? -11.606 4.664 -4.532 1.00 93.94 119 ALA A O 1
ATOM 864 N N . GLY A 1 120 ? -11.288 4.488 -6.745 1.00 94.19 120 GLY A N 1
ATOM 865 C CA . GLY A 1 120 ? -12.705 4.590 -7.096 1.00 94.19 120 GLY A CA 1
ATOM 866 C C . GLY A 1 120 ? -13.557 3.468 -6.492 1.00 94.19 120 GLY A C 1
ATOM 867 O O . GLY A 1 120 ? -14.634 3.737 -5.964 1.00 94.19 120 GLY A O 1
ATOM 868 N N . GLU A 1 121 ? -13.067 2.222 -6.499 1.00 94.81 121 GLU A N 1
ATOM 869 C CA . GLU A 1 121 ? -13.754 1.097 -5.846 1.00 94.81 121 GLU A CA 1
ATOM 870 C C . GLU A 1 121 ? -13.875 1.304 -4.331 1.00 94.81 121 GLU A C 1
ATOM 872 O O . GLU A 1 121 ? -14.923 1.017 -3.750 1.00 94.81 121 GLU A O 1
ATOM 877 N N . ILE A 1 122 ? -12.826 1.822 -3.688 1.00 93.81 122 ILE A N 1
ATOM 878 C CA . ILE A 1 122 ? -12.839 2.135 -2.255 1.00 93.81 122 ILE A CA 1
ATOM 879 C C . ILE A 1 122 ? -13.866 3.230 -1.962 1.00 93.81 122 ILE A C 1
ATOM 881 O O . ILE A 1 122 ? -14.705 3.040 -1.088 1.00 93.81 122 ILE A O 1
ATOM 885 N N . VAL A 1 123 ? -13.860 4.336 -2.710 1.00 92.56 123 VAL A N 1
ATOM 886 C CA . VAL A 1 123 ? -14.830 5.431 -2.526 1.00 92.56 123 VAL A CA 1
ATOM 887 C C . VAL A 1 123 ? -16.264 4.938 -2.720 1.00 92.56 123 VAL A C 1
ATOM 889 O O . VAL A 1 123 ? -17.134 5.267 -1.920 1.00 92.56 123 VAL A O 1
ATOM 892 N N . ALA A 1 124 ? -16.512 4.093 -3.723 1.00 92.69 124 ALA A N 1
ATOM 893 C CA . ALA A 1 124 ? -17.831 3.503 -3.938 1.00 92.69 124 ALA A CA 1
ATOM 894 C C . ALA A 1 124 ? -18.287 2.636 -2.751 1.00 92.69 124 ALA A C 1
ATOM 896 O O . ALA A 1 124 ? -19.458 2.667 -2.383 1.00 92.69 124 ALA A O 1
ATOM 897 N N . LYS A 1 125 ? -17.365 1.888 -2.131 1.00 90.94 125 LYS A N 1
ATOM 898 C CA . LYS A 1 125 ? -17.637 1.073 -0.936 1.00 90.94 125 LYS A CA 1
ATOM 899 C C . LYS A 1 125 ? -17.830 1.906 0.329 1.00 90.94 125 LYS A C 1
ATOM 901 O O . LYS A 1 125 ? -18.601 1.498 1.187 1.00 90.94 125 LYS A O 1
ATOM 906 N N . LEU A 1 126 ? -17.149 3.046 0.434 1.00 89.94 126 LEU A N 1
ATOM 907 C CA . LEU A 1 126 ? -17.328 3.997 1.532 1.00 89.94 126 LEU A CA 1
ATOM 908 C C . LEU A 1 126 ? -18.671 4.731 1.473 1.00 89.94 126 LEU A C 1
ATOM 910 O O . LEU A 1 126 ? -19.039 5.344 2.461 1.00 89.94 126 LEU A O 1
ATOM 914 N N . GLY A 1 127 ? -19.377 4.723 0.339 1.00 89.50 127 GLY A N 1
ATOM 915 C CA . GLY A 1 127 ? -20.747 5.227 0.260 1.00 89.50 127 GLY A CA 1
ATOM 916 C C . GLY A 1 127 ? -20.918 6.671 0.750 1.00 89.50 127 GLY A C 1
ATOM 917 O O . GLY A 1 127 ? -20.193 7.581 0.341 1.00 89.50 127 GLY A O 1
ATOM 918 N N . ALA A 1 128 ? -21.919 6.891 1.606 1.00 87.50 128 ALA A N 1
ATOM 919 C CA . ALA A 1 128 ? -22.230 8.213 2.154 1.00 87.50 128 ALA A CA 1
ATOM 920 C C . ALA A 1 128 ? -21.216 8.636 3.234 1.00 87.50 128 ALA A C 1
ATOM 922 O O . ALA A 1 128 ? -20.973 9.828 3.445 1.00 87.50 128 ALA A O 1
ATOM 923 N N . GLU A 1 129 ? -20.583 7.654 3.869 1.00 86.00 129 GLU A N 1
ATOM 924 C CA . GLU A 1 129 ? -19.625 7.783 4.956 1.00 86.00 129 GLU A CA 1
ATOM 925 C C . GLU A 1 129 ? -18.353 8.503 4.501 1.00 86.00 129 GLU A C 1
ATOM 927 O O . GLU A 1 129 ? -17.763 9.268 5.266 1.00 86.00 129 GLU A O 1
ATOM 932 N N . ALA A 1 130 ? -18.011 8.383 3.214 1.00 83.75 130 ALA A N 1
ATOM 933 C CA . ALA A 1 130 ? -16.968 9.174 2.562 1.00 83.75 130 ALA A CA 1
ATOM 934 C C . ALA A 1 130 ? -17.150 10.697 2.747 1.00 83.75 130 ALA A C 1
ATOM 936 O O . ALA A 1 130 ? -16.170 11.443 2.742 1.00 83.75 130 ALA A O 1
ATOM 937 N N . SER A 1 131 ? -18.395 11.166 2.905 1.00 80.81 131 SER A N 1
ATOM 938 C CA . SER A 1 131 ? -18.733 12.587 3.075 1.00 80.81 131 SER A CA 1
ATOM 939 C C . SER A 1 131 ? -19.065 12.974 4.517 1.00 80.81 131 SER A C 1
ATOM 941 O O . SER A 1 131 ? -18.901 14.139 4.882 1.00 80.81 131 SER A O 1
ATOM 943 N N . THR A 1 132 ? -19.528 12.033 5.345 1.00 85.81 132 THR A N 1
ATOM 944 C CA . THR A 1 132 ? -19.875 12.296 6.754 1.00 85.81 132 THR A CA 1
ATOM 945 C C . THR A 1 132 ? -18.713 12.062 7.719 1.00 85.81 132 THR A C 1
ATOM 947 O O . THR A 1 132 ? -18.755 12.556 8.843 1.00 85.81 132 THR A O 1
ATOM 950 N N . GLY A 1 133 ? -17.665 11.368 7.269 1.00 85.75 133 GLY A N 1
ATOM 951 C CA . GLY A 1 133 ? -16.467 11.046 8.036 1.00 85.75 133 GLY A CA 1
ATOM 952 C C . GLY A 1 133 ? -16.446 9.580 8.467 1.00 85.75 133 GLY A C 1
ATOM 953 O O . GLY A 1 133 ? -17.409 9.075 9.039 1.00 85.75 133 GLY A O 1
ATOM 954 N N . CYS A 1 134 ? -15.323 8.910 8.213 1.00 87.75 134 CYS A N 1
ATOM 955 C CA . CYS A 1 134 ? -15.069 7.527 8.603 1.00 87.75 134 CYS A CA 1
ATOM 956 C C . CYS A 1 134 ? -13.567 7.290 8.811 1.00 87.75 134 CYS A C 1
ATOM 958 O O . CYS A 1 134 ? -12.736 8.020 8.265 1.00 87.75 134 CYS A O 1
ATOM 960 N N . VAL A 1 135 ? -13.219 6.236 9.550 1.00 89.00 135 VAL A N 1
ATOM 961 C CA . VAL A 1 135 ? -11.843 5.728 9.621 1.00 89.00 135 VAL A CA 1
ATOM 962 C C . VAL A 1 135 ? -11.715 4.565 8.646 1.00 89.00 135 VAL A C 1
ATOM 964 O O . VAL A 1 135 ? -12.404 3.560 8.782 1.00 89.00 135 VAL A O 1
ATOM 967 N N . LEU A 1 136 ? -10.823 4.699 7.667 1.00 89.56 136 LEU A N 1
ATOM 968 C CA . LEU A 1 136 ? -10.485 3.631 6.732 1.00 89.56 136 LEU A CA 1
ATOM 969 C C . LEU A 1 136 ? -9.125 3.040 7.106 1.00 89.56 136 LEU A C 1
ATOM 971 O O . LEU A 1 136 ? -8.118 3.746 7.104 1.00 89.56 136 LEU A O 1
ATOM 975 N N . VAL A 1 137 ? -9.082 1.732 7.359 1.00 90.31 137 VAL A N 1
ATOM 976 C CA . VAL A 1 137 ? -7.830 0.998 7.580 1.00 90.31 137 VAL A CA 1
ATOM 977 C C . VAL A 1 137 ? -7.470 0.226 6.313 1.00 90.31 137 VAL A C 1
ATOM 979 O O . VAL A 1 137 ? -8.128 -0.752 5.962 1.00 90.31 137 VAL A O 1
ATOM 982 N N . LEU A 1 138 ? -6.408 0.652 5.627 1.00 89.69 138 LEU A N 1
ATOM 983 C CA . LEU A 1 138 ? -5.879 -0.050 4.457 1.00 89.69 138 LEU A CA 1
ATOM 984 C C . LEU A 1 138 ? -4.823 -1.072 4.874 1.00 89.69 138 LEU A C 1
ATOM 986 O O . LEU A 1 138 ? -3.741 -0.720 5.338 1.00 89.69 138 LEU A O 1
ATOM 990 N N . GLN A 1 139 ? -5.135 -2.345 4.653 1.00 87.94 139 GLN A N 1
ATOM 991 C CA . GLN A 1 139 ? -4.245 -3.468 4.935 1.00 87.94 139 GLN A CA 1
ATOM 992 C C . GLN A 1 139 ? -3.762 -4.087 3.623 1.00 87.94 139 GLN A C 1
ATOM 994 O O . GLN A 1 139 ? -4.531 -4.251 2.677 1.00 87.94 139 GLN A O 1
ATOM 999 N N . GLY A 1 140 ? -2.484 -4.442 3.559 1.00 84.50 140 GLY A N 1
ATOM 1000 C CA . GLY A 1 140 ? -1.891 -5.081 2.390 1.00 84.50 140 GLY A CA 1
ATOM 1001 C C . GLY A 1 140 ? -0.395 -5.284 2.570 1.00 84.50 140 GLY A C 1
ATOM 1002 O O . GLY A 1 140 ? 0.227 -4.586 3.374 1.00 84.50 140 GLY A O 1
ATOM 1003 N N . LEU A 1 141 ? 0.175 -6.211 1.805 1.00 78.44 141 LEU A N 1
ATOM 1004 C CA . LEU A 1 141 ? 1.612 -6.492 1.820 1.00 78.44 141 LEU A CA 1
ATOM 1005 C C . LEU A 1 141 ? 2.420 -5.260 1.387 1.00 78.44 141 LEU A C 1
ATOM 1007 O O . LEU A 1 141 ? 1.897 -4.333 0.748 1.00 78.44 141 LEU A O 1
ATOM 1011 N N . SER A 1 142 ? 3.692 -5.192 1.768 1.00 76.00 142 SER A N 1
ATOM 1012 C CA . SER A 1 142 ? 4.577 -4.159 1.236 1.00 76.00 142 SER A CA 1
ATOM 1013 C C . SER A 1 142 ? 4.676 -4.257 -0.298 1.00 76.00 142 SER A C 1
ATOM 1015 O O . SER A 1 142 ? 4.492 -5.317 -0.893 1.00 76.00 142 SER A O 1
ATOM 1017 N N . GLY A 1 143 ? 4.844 -3.113 -0.965 1.00 75.88 143 GLY A N 1
ATOM 1018 C CA . GLY A 1 143 ? 4.901 -3.040 -2.432 1.00 75.88 143 GLY A CA 1
ATOM 1019 C C . GLY A 1 143 ? 3.563 -3.138 -3.187 1.00 75.88 143 GLY A C 1
ATOM 1020 O O . GLY A 1 143 ? 3.546 -2.908 -4.391 1.00 75.88 143 GLY A O 1
ATOM 1021 N N . THR A 1 144 ? 2.417 -3.376 -2.535 1.00 80.69 144 THR A N 1
ATOM 1022 C CA . THR A 1 144 ? 1.113 -3.518 -3.234 1.00 80.69 144 THR A CA 1
ATOM 1023 C C . THR A 1 144 ? 0.411 -2.194 -3.575 1.00 80.69 144 THR A C 1
ATOM 1025 O O . THR A 1 144 ? -0.791 -2.181 -3.836 1.00 80.69 144 THR A O 1
ATOM 1028 N N . GLY A 1 145 ? 1.116 -1.060 -3.523 1.00 83.88 145 GLY A N 1
ATOM 1029 C CA . GLY A 1 145 ? 0.563 0.244 -3.919 1.00 83.88 145 GLY A CA 1
ATOM 1030 C C . GLY A 1 145 ? -0.336 0.939 -2.885 1.00 83.88 145 GLY A C 1
ATOM 1031 O O . GLY A 1 145 ? -1.126 1.805 -3.260 1.00 83.88 145 GLY A O 1
ATOM 1032 N N . LYS A 1 146 ? -0.223 0.612 -1.585 1.00 88.56 146 LYS A N 1
ATOM 1033 C CA . LYS A 1 146 ? -0.997 1.274 -0.510 1.00 88.56 146 LYS A CA 1
ATOM 1034 C C . LYS A 1 146 ? -0.818 2.796 -0.517 1.00 88.56 146 LYS A C 1
ATOM 1036 O O . LYS A 1 146 ? -1.802 3.518 -0.595 1.00 88.56 146 LYS A O 1
ATOM 1041 N N . GLY A 1 147 ? 0.433 3.270 -0.501 1.00 87.44 147 GLY A N 1
ATOM 1042 C CA . GLY A 1 147 ? 0.751 4.704 -0.508 1.00 87.44 147 GLY A CA 1
ATOM 1043 C C . GLY A 1 147 ? 0.212 5.415 -1.749 1.00 87.44 147 GLY A C 1
ATOM 1044 O O . GLY A 1 147 ? -0.451 6.437 -1.633 1.00 87.44 147 GLY A O 1
ATOM 1045 N N . THR A 1 148 ? 0.386 4.815 -2.929 1.00 88.62 148 THR A N 1
ATOM 1046 C CA . THR A 1 148 ? -0.175 5.341 -4.181 1.00 88.62 148 THR A CA 1
ATOM 1047 C C . THR A 1 148 ? -1.701 5.431 -4.125 1.00 88.62 148 THR A C 1
ATOM 1049 O O . THR A 1 148 ? -2.267 6.448 -4.514 1.00 88.62 148 THR A O 1
ATOM 1052 N N . THR A 1 149 ? -2.372 4.403 -3.597 1.00 91.56 149 THR A N 1
ATOM 1053 C CA . THR A 1 149 ? -3.835 4.392 -3.425 1.00 91.56 149 THR A CA 1
ATOM 1054 C C . THR A 1 149 ? -4.287 5.491 -2.464 1.00 91.56 149 THR A C 1
ATOM 1056 O O . THR A 1 149 ? -5.243 6.201 -2.759 1.00 91.56 149 THR A O 1
ATOM 1059 N N . VAL A 1 150 ? -3.575 5.682 -1.351 1.00 91.38 150 VAL A N 1
ATOM 1060 C CA . VAL A 1 150 ? -3.841 6.766 -0.395 1.00 91.38 150 VAL A CA 1
ATOM 1061 C C . VAL A 1 150 ? -3.720 8.133 -1.063 1.00 91.38 150 VAL A C 1
ATOM 1063 O O . VAL A 1 150 ? -4.645 8.927 -0.949 1.00 91.38 150 VAL A O 1
ATOM 1066 N N . SER A 1 151 ? -2.658 8.391 -1.833 1.00 90.25 151 SER A N 1
ATOM 1067 C CA . SER A 1 151 ? -2.512 9.667 -2.547 1.00 90.25 151 SER A CA 1
ATOM 1068 C C . SER A 1 151 ? -3.662 9.925 -3.527 1.00 90.25 151 SER A C 1
ATOM 1070 O O . SER A 1 151 ? -4.083 11.066 -3.698 1.00 90.25 151 SER A O 1
ATOM 1072 N N . LYS A 1 152 ? -4.214 8.879 -4.162 1.00 92.12 152 LYS A N 1
ATOM 1073 C CA . LYS A 1 152 ? -5.424 9.010 -4.991 1.00 92.12 152 LYS A CA 1
ATOM 1074 C C . LYS A 1 152 ? -6.664 9.327 -4.152 1.00 92.12 152 LYS A C 1
ATOM 1076 O O . LYS A 1 152 ? -7.445 10.189 -4.542 1.00 92.12 152 LYS A O 1
ATOM 1081 N N . LEU A 1 153 ? -6.837 8.675 -3.004 1.00 92.56 153 LEU A N 1
ATOM 1082 C CA . LEU A 1 153 ? -7.951 8.940 -2.088 1.00 92.56 153 LEU A CA 1
ATOM 1083 C C . LEU A 1 153 ? -7.913 10.370 -1.534 1.00 92.56 153 LEU A C 1
ATOM 1085 O O . LEU A 1 153 ? -8.957 11.012 -1.477 1.00 92.56 153 LEU A O 1
ATOM 1089 N N . GLU A 1 154 ? -6.731 10.896 -1.210 1.00 91.81 154 GLU A N 1
ATOM 1090 C CA . GLU A 1 154 ? -6.552 12.282 -0.756 1.00 91.81 154 GLU A CA 1
ATOM 1091 C C . GLU A 1 154 ? -6.954 13.315 -1.815 1.00 91.81 154 GLU A C 1
ATOM 1093 O O . GLU A 1 154 ? -7.457 14.381 -1.474 1.00 91.81 154 GLU A O 1
ATOM 1098 N N . MET A 1 155 ? -6.797 12.992 -3.102 1.00 91.31 155 MET A N 1
ATOM 1099 C CA . MET A 1 155 ? -7.284 13.843 -4.193 1.00 91.31 155 MET A CA 1
ATOM 1100 C C . MET A 1 155 ? -8.796 13.722 -4.428 1.00 91.31 155 MET A C 1
ATOM 1102 O O . MET A 1 155 ? -9.418 14.677 -4.890 1.00 91.31 155 MET A O 1
ATOM 1106 N N . LEU A 1 156 ? -9.386 12.551 -4.164 1.00 89.94 156 LEU A N 1
ATOM 1107 C CA . LEU A 1 156 ? -10.801 12.266 -4.439 1.00 89.94 156 LEU A CA 1
ATOM 1108 C C . LEU A 1 156 ? -11.738 12.686 -3.301 1.00 89.94 156 LEU A C 1
ATOM 1110 O O . LEU A 1 156 ? -12.905 12.987 -3.550 1.00 89.94 156 LEU A O 1
ATOM 1114 N N . LEU A 1 157 ? -11.255 12.677 -2.059 1.00 89.69 157 LEU A N 1
ATOM 1115 C CA . LEU A 1 157 ? -12.061 12.918 -0.868 1.00 89.69 157 LEU A CA 1
ATOM 1116 C C . LEU A 1 157 ? -11.802 14.323 -0.298 1.00 89.69 157 LEU A C 1
ATOM 1118 O O . LEU A 1 157 ? -10.653 14.725 -0.139 1.00 89.69 157 LEU A O 1
ATOM 1122 N N . PRO A 1 158 ? -12.848 15.069 0.097 1.00 82.62 158 PRO A N 1
ATOM 1123 C CA . PRO A 1 158 ? -12.724 16.485 0.451 1.00 82.62 158 PRO A CA 1
ATOM 1124 C C . PRO A 1 158 ? -11.970 16.759 1.765 1.00 82.62 158 PRO A C 1
ATOM 1126 O O . PRO A 1 158 ? -11.550 17.891 1.997 1.00 82.62 158 PRO A O 1
ATOM 1129 N N . LYS A 1 159 ? -11.850 15.763 2.657 1.00 84.94 159 LYS A N 1
ATOM 1130 C CA . LYS A 1 159 ? -11.228 15.881 3.991 1.00 84.94 159 LYS A CA 1
ATOM 1131 C C . LYS A 1 159 ? -10.519 14.586 4.401 1.00 84.94 159 LYS A C 1
ATOM 1133 O O . LYS A 1 159 ? -10.800 14.024 5.456 1.00 84.94 159 LYS A O 1
ATOM 1138 N N . CYS A 1 160 ? -9.644 14.078 3.541 1.00 88.25 160 CYS A N 1
ATOM 1139 C CA . CYS A 1 160 ? -8.858 12.882 3.833 1.00 88.25 160 CYS A CA 1
ATOM 1140 C C . CYS A 1 160 ? -7.501 13.267 4.430 1.00 88.25 160 CYS A C 1
ATOM 1142 O O . CYS A 1 160 ? -6.813 14.137 3.901 1.00 88.25 160 CYS A O 1
ATOM 1144 N N . VAL A 1 161 ? -7.140 12.628 5.543 1.00 87.25 161 VAL A N 1
ATOM 1145 C CA . VAL A 1 161 ? -5.822 12.751 6.168 1.00 87.25 161 VAL A CA 1
ATOM 1146 C C . VAL A 1 161 ? -5.268 11.347 6.337 1.00 87.25 161 VAL A C 1
ATOM 1148 O O . VAL A 1 161 ? -5.872 10.521 7.024 1.00 87.25 161 VAL A O 1
ATOM 1151 N N . CYS A 1 162 ? -4.128 11.073 5.712 1.00 86.88 162 CYS A N 1
ATOM 1152 C CA . CYS A 1 162 ? -3.407 9.833 5.934 1.00 86.88 162 CYS A CA 1
ATOM 1153 C C . CYS A 1 162 ? -2.644 9.862 7.262 1.00 86.88 162 CYS A C 1
ATOM 1155 O O . CYS A 1 162 ? -1.905 10.806 7.553 1.00 86.88 162 CYS A O 1
ATOM 1157 N N . TRP A 1 163 ? -2.752 8.772 8.020 1.00 83.81 163 TRP A N 1
ATOM 1158 C CA . TRP A 1 163 ? -1.820 8.458 9.092 1.00 83.81 163 TRP A CA 1
ATOM 1159 C C . TRP A 1 163 ? -1.092 7.153 8.777 1.00 83.81 163 TRP A C 1
ATOM 1161 O O . TRP A 1 163 ? -1.697 6.173 8.339 1.00 83.81 163 TRP A O 1
ATOM 1171 N N . SER A 1 164 ? 0.216 7.139 9.006 1.00 77.12 164 SER A N 1
ATOM 1172 C CA . SER A 1 164 ? 1.040 5.939 8.921 1.00 77.12 164 SER A CA 1
ATOM 1173 C C . SER A 1 164 ? 2.051 5.954 10.057 1.00 77.12 164 SER A C 1
ATOM 1175 O O . SER A 1 164 ? 2.342 7.015 10.610 1.00 77.12 164 SER A O 1
ATOM 1177 N N . ASN A 1 165 ? 2.591 4.786 10.397 1.00 61.94 165 ASN A N 1
ATOM 1178 C CA . ASN A 1 165 ? 3.619 4.668 11.423 1.00 61.94 165 ASN A CA 1
ATOM 1179 C C . ASN A 1 165 ? 4.908 5.353 10.914 1.00 61.94 165 ASN A C 1
ATOM 1181 O O . ASN A 1 165 ? 5.701 4.738 10.205 1.00 61.94 165 ASN A O 1
ATOM 1185 N N . GLY A 1 166 ? 5.059 6.652 11.194 1.00 48.53 166 GLY A N 1
ATOM 1186 C CA . GLY A 1 166 ? 6.116 7.506 10.634 1.00 48.53 166 GLY A CA 1
ATOM 1187 C C . GLY A 1 166 ? 5.710 8.957 10.333 1.00 48.53 166 GLY A C 1
ATOM 1188 O O . GLY A 1 166 ? 6.603 9.756 10.055 1.00 48.53 166 GLY A O 1
ATOM 1189 N N . ASN A 1 167 ? 4.414 9.293 10.414 1.00 46.94 167 ASN A N 1
ATOM 1190 C CA . ASN A 1 167 ? 3.891 10.668 10.353 1.00 46.94 167 ASN A CA 1
ATOM 1191 C C . ASN A 1 167 ? 3.463 11.185 11.730 1.00 46.94 167 ASN A C 1
ATOM 1193 O O . ASN A 1 167 ? 2.845 10.402 12.492 1.00 46.94 167 ASN A O 1
#

Sequence (167 aa):
MNATSLCVGLDQTVRGYFAQALSMLDSSAPPLVPLSRALLKRGDDSTSNAIIAAFACDSTFAAFAKNEMDGIIARDDEDAEKLAAGIREAVARGVLDPNPPVEPVCKVNVAGKSADQVAGEIVAKLGAEASTGCVLVLQGLSGTGKGTTVSKLEMLLPKCVCWSNGN

Radius of gyration: 20.18 Å; chains: 1; bounding box: 42×42×68 Å

pLDDT: mean 79.16, std 18.65, range [30.17, 96.62]